Protein AF-A0A9X2N6A0-F1 (afdb_monomer_lite)

Sequence (81 aa):
MTLAELHQLLTAVAAGLADARAHSERATSLLGEARQALVDAQAKADPWLPSQYAQAAEGLDQLLGRLAAAEDLVSGYSSRL

Structure (mmCIF, N/CA/C/O backbone):
data_AF-A0A9X2N6A0-F1
#
_entry.id   AF-A0A9X2N6A0-F1
#
loop_
_atom_site.group_PDB
_atom_site.id
_atom_site.type_symbol
_atom_site.label_atom_id
_atom_site.label_alt_id
_atom_site.label_comp_id
_atom_site.label_asym_id
_atom_site.label_entity_id
_atom_site.label_seq_id
_atom_site.pdbx_PDB_ins_code
_atom_site.Cartn_x
_atom_site.Cartn_y
_atom_site.Cartn_z
_atom_site.occupancy
_atom_site.B_iso_or_equiv
_atom_site.auth_seq_id
_atom_site.auth_comp_id
_atom_site.auth_asym_id
_atom_site.auth_atom_id
_atom_site.pdbx_PDB_model_num
ATOM 1 N N . MET A 1 1 ? 25.606 4.254 -22.413 1.00 66.31 1 MET A N 1
ATOM 2 C CA . MET A 1 1 ? 24.431 3.463 -22.016 1.00 66.31 1 MET A CA 1
ATOM 3 C C . MET A 1 1 ? 23.993 2.648 -23.216 1.00 66.31 1 MET A C 1
ATOM 5 O O . MET A 1 1 ? 23.755 3.230 -24.270 1.00 66.31 1 MET A O 1
ATOM 9 N N . THR A 1 2 ? 23.995 1.328 -23.095 1.00 91.25 2 THR A N 1
ATOM 10 C CA . THR A 1 2 ? 23.615 0.391 -24.160 1.00 91.25 2 THR A CA 1
ATOM 11 C C . THR A 1 2 ? 22.132 0.022 -24.058 1.00 91.25 2 THR A C 1
ATOM 13 O O . THR A 1 2 ? 21.510 0.204 -23.012 1.00 91.25 2 THR A O 1
ATOM 16 N N . LEU A 1 3 ? 21.550 -0.517 -25.136 1.00 87.94 3 LEU A N 1
ATOM 17 C CA . LEU A 1 3 ? 20.162 -1.000 -25.129 1.00 87.94 3 LEU A CA 1
ATOM 18 C C . LEU A 1 3 ? 19.946 -2.103 -24.077 1.00 87.94 3 LEU A C 1
ATOM 20 O O . LEU A 1 3 ? 18.925 -2.118 -23.397 1.00 87.94 3 LEU A O 1
ATOM 24 N N . ALA A 1 4 ? 20.930 -2.990 -23.908 1.00 89.06 4 ALA A N 1
ATOM 25 C CA . ALA A 1 4 ? 20.887 -4.049 -22.904 1.00 89.06 4 ALA A CA 1
ATOM 26 C C . ALA A 1 4 ? 20.886 -3.485 -21.472 1.00 89.06 4 ALA A C 1
ATOM 28 O O . ALA A 1 4 ? 20.099 -3.932 -20.642 1.00 89.06 4 ALA A O 1
ATOM 29 N N . GLU A 1 5 ? 21.712 -2.469 -21.198 1.00 89.75 5 GLU A N 1
ATOM 30 C CA . GLU A 1 5 ? 21.729 -1.774 -19.901 1.00 89.75 5 GLU A CA 1
ATOM 31 C C . GLU A 1 5 ? 20.390 -1.080 -19.614 1.00 89.75 5 GLU A C 1
ATOM 33 O O . GLU A 1 5 ? 19.873 -1.180 -18.503 1.00 89.75 5 GLU A O 1
ATOM 38 N N . LEU A 1 6 ? 19.790 -0.423 -20.613 1.00 90.25 6 LEU A N 1
ATOM 39 C CA . LEU A 1 6 ? 18.472 0.201 -20.465 1.00 90.25 6 LEU A CA 1
ATOM 40 C C . LEU A 1 6 ? 17.388 -0.838 -20.152 1.00 90.25 6 LEU A C 1
ATOM 42 O O . LEU A 1 6 ? 16.571 -0.623 -19.259 1.00 90.25 6 LEU A O 1
ATOM 46 N N . HIS A 1 7 ? 17.402 -1.975 -20.849 1.00 88.69 7 HIS A N 1
ATOM 47 C CA . HIS A 1 7 ? 16.442 -3.051 -20.618 1.00 88.69 7 HIS A CA 1
ATOM 48 C C . HIS A 1 7 ? 16.574 -3.627 -19.202 1.00 88.69 7 HIS A C 1
ATOM 50 O O . HIS A 1 7 ? 15.572 -3.829 -18.523 1.00 88.69 7 HIS A O 1
ATOM 56 N N . GLN A 1 8 ? 17.803 -3.824 -18.713 1.00 91.38 8 GLN A N 1
ATOM 57 C CA . GLN A 1 8 ? 18.029 -4.276 -17.339 1.00 91.38 8 GLN A CA 1
ATOM 58 C C . GLN A 1 8 ? 17.520 -3.276 -16.298 1.00 91.38 8 GLN A C 1
ATOM 60 O O . GLN A 1 8 ? 16.881 -3.684 -15.328 1.00 91.38 8 GLN A O 1
ATOM 65 N N . LEU A 1 9 ? 17.763 -1.978 -16.502 1.00 93.19 9 LEU A N 1
ATOM 66 C CA . LEU A 1 9 ? 17.268 -0.938 -15.600 1.00 93.19 9 LEU A CA 1
ATOM 67 C C . LEU A 1 9 ? 15.736 -0.893 -15.572 1.00 93.19 9 LEU A C 1
ATOM 69 O O . LEU A 1 9 ? 15.156 -0.802 -14.494 1.00 93.19 9 LEU A O 1
ATOM 73 N N . LEU A 1 10 ? 15.072 -1.012 -16.725 1.00 91.88 10 LEU A N 1
ATOM 74 C CA . LEU A 1 10 ? 13.608 -1.044 -16.794 1.00 91.88 10 LEU A CA 1
ATOM 75 C C . LEU A 1 10 ? 13.022 -2.268 -16.093 1.00 91.88 10 LEU A C 1
ATOM 77 O O . LEU A 1 10 ? 12.060 -2.128 -15.343 1.00 91.88 10 LEU A O 1
ATOM 81 N N . THR A 1 11 ? 13.624 -3.443 -16.274 1.00 93.00 11 THR A N 1
ATOM 82 C CA . THR A 1 11 ? 13.215 -4.656 -15.557 1.00 93.00 11 THR A CA 1
ATOM 83 C C . THR A 1 11 ? 13.372 -4.490 -14.046 1.00 93.00 11 THR A C 1
ATOM 85 O O . THR A 1 11 ? 12.475 -4.864 -13.294 1.00 93.00 11 THR A O 1
ATOM 88 N N . ALA A 1 12 ? 14.477 -3.892 -13.590 1.00 94.62 12 ALA A N 1
ATOM 89 C CA . ALA A 1 12 ? 14.697 -3.627 -12.170 1.00 94.62 12 ALA A CA 1
ATOM 90 C C . ALA A 1 12 ? 13.664 -2.641 -11.598 1.00 94.62 12 ALA A C 1
ATOM 92 O O . ALA A 1 12 ? 13.141 -2.861 -10.507 1.00 94.62 12 ALA A O 1
ATOM 93 N N . VAL A 1 13 ? 13.327 -1.583 -12.344 1.00 94.81 13 VAL A N 1
ATOM 94 C CA . VAL A 1 13 ? 12.278 -0.630 -11.952 1.00 94.81 13 VAL A CA 1
ATOM 95 C C . VAL A 1 13 ? 10.912 -1.313 -11.898 1.00 94.81 13 VAL A C 1
ATOM 97 O O . VAL A 1 13 ? 10.192 -1.129 -10.921 1.00 94.81 13 VAL A O 1
ATOM 100 N N . ALA A 1 14 ? 10.562 -2.127 -12.896 1.00 94.31 14 ALA A N 1
ATOM 101 C CA . ALA A 1 14 ? 9.295 -2.852 -12.921 1.00 94.31 14 ALA A CA 1
ATOM 102 C C . ALA A 1 14 ? 9.157 -3.812 -11.725 1.00 94.31 14 ALA A C 1
ATOM 104 O O . ALA A 1 14 ? 8.109 -3.846 -11.085 1.00 94.31 14 ALA A O 1
ATOM 105 N N . ALA A 1 15 ? 10.227 -4.535 -11.378 1.00 95.44 15 ALA A N 1
ATOM 106 C CA . ALA A 1 15 ? 10.254 -5.393 -10.196 1.00 95.44 15 ALA A CA 1
ATOM 107 C C . ALA A 1 15 ? 10.083 -4.586 -8.897 1.00 95.44 15 ALA A C 1
ATOM 109 O O . ALA A 1 15 ? 9.258 -4.934 -8.058 1.00 95.44 15 ALA A O 1
ATOM 110 N N . GLY A 1 16 ? 10.798 -3.464 -8.759 1.00 96.25 16 GLY A N 1
ATOM 111 C CA . GLY A 1 16 ? 10.676 -2.593 -7.588 1.00 96.25 16 GLY A CA 1
ATOM 112 C C . GLY A 1 16 ? 9.283 -1.973 -7.430 1.00 96.25 16 GLY A C 1
ATOM 113 O O . GLY A 1 16 ? 8.806 -1.821 -6.307 1.00 96.25 16 GLY A O 1
ATOM 114 N N . LEU A 1 17 ? 8.609 -1.641 -8.537 1.00 96.31 17 LEU A N 1
ATOM 115 C CA . LEU A 1 17 ? 7.223 -1.163 -8.519 1.00 96.31 17 LEU A CA 1
ATOM 116 C C . LEU A 1 17 ? 6.256 -2.255 -8.051 1.00 96.31 17 LEU A C 1
ATOM 118 O O . LEU A 1 17 ? 5.441 -1.990 -7.168 1.00 96.31 17 LEU A O 1
ATOM 122 N N . ALA A 1 18 ? 6.406 -3.479 -8.565 1.00 95.25 18 ALA A N 1
ATOM 123 C CA . ALA A 1 18 ? 5.591 -4.616 -8.149 1.00 95.25 18 ALA A CA 1
ATOM 124 C C . ALA A 1 18 ? 5.765 -4.934 -6.651 1.00 95.25 18 ALA A C 1
ATOM 126 O O . ALA A 1 18 ? 4.777 -5.131 -5.941 1.00 95.25 18 ALA A O 1
ATOM 127 N N . ASP A 1 19 ? 7.001 -4.909 -6.143 1.00 97.44 19 ASP A N 1
ATOM 128 C CA . ASP A 1 19 ? 7.284 -5.097 -4.715 1.00 97.44 19 ASP A CA 1
ATOM 129 C C . ASP A 1 19 ? 6.670 -3.974 -3.866 1.00 97.44 19 ASP A C 1
ATOM 131 O O . ASP A 1 19 ? 6.016 -4.230 -2.850 1.00 97.44 19 ASP A O 1
ATOM 135 N N . ALA A 1 20 ? 6.827 -2.715 -4.287 1.00 96.06 20 ALA A N 1
ATOM 136 C CA . ALA A 1 20 ? 6.245 -1.570 -3.591 1.00 96.06 20 ALA A CA 1
ATOM 137 C C . ALA A 1 20 ? 4.713 -1.647 -3.543 1.00 96.06 20 ALA A C 1
ATOM 139 O O . ALA A 1 20 ? 4.105 -1.330 -2.513 1.00 96.06 20 ALA A O 1
ATOM 140 N N . ARG A 1 21 ? 4.085 -2.108 -4.629 1.00 9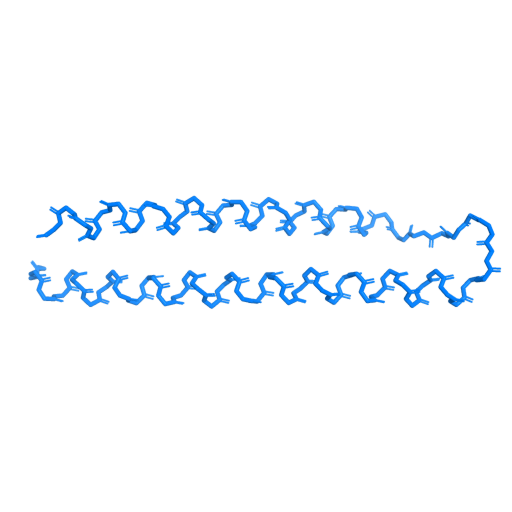6.50 21 ARG A N 1
ATOM 141 C CA . ARG A 1 21 ? 2.647 -2.353 -4.696 1.00 96.50 21 ARG A CA 1
ATOM 142 C C . ARG A 1 21 ? 2.229 -3.444 -3.720 1.00 96.50 21 ARG A C 1
ATOM 144 O O . ARG A 1 21 ? 1.351 -3.197 -2.898 1.00 96.50 21 ARG A O 1
ATOM 151 N N . ALA A 1 22 ? 2.897 -4.596 -3.738 1.00 97.12 22 ALA A N 1
ATOM 152 C CA . ALA A 1 22 ? 2.601 -5.702 -2.831 1.00 97.12 22 ALA A CA 1
ATOM 153 C C . ALA A 1 22 ? 2.722 -5.287 -1.353 1.00 97.12 22 ALA A C 1
ATOM 155 O O . ALA A 1 22 ? 1.857 -5.601 -0.531 1.00 97.12 22 ALA A O 1
ATOM 156 N N . HIS A 1 23 ? 3.759 -4.520 -1.004 1.00 97.44 23 HIS A N 1
ATOM 157 C CA . HIS A 1 23 ? 3.918 -3.978 0.345 1.00 97.44 23 HIS A CA 1
ATOM 158 C C . HIS A 1 23 ? 2.822 -2.977 0.719 1.00 97.44 23 HIS A C 1
ATOM 160 O O . HIS A 1 23 ? 2.335 -3.008 1.851 1.00 97.44 23 HIS A O 1
ATOM 166 N N . SER A 1 24 ? 2.406 -2.122 -0.216 1.00 95.94 24 SER A N 1
ATOM 167 C CA . SER A 1 24 ? 1.343 -1.137 0.009 1.00 95.94 24 SER A CA 1
ATOM 168 C C . SER A 1 24 ? -0.023 -1.811 0.177 1.00 95.94 24 SER A C 1
ATOM 170 O O . SER A 1 24 ? -0.758 -1.486 1.105 1.00 95.94 24 SER A O 1
ATOM 172 N N . GLU A 1 25 ? -0.337 -2.821 -0.638 1.00 96.81 25 GLU A N 1
ATOM 173 C CA . GLU A 1 25 ? -1.546 -3.643 -0.493 1.00 96.81 25 GLU A CA 1
ATOM 174 C C . GLU A 1 25 ? -1.547 -4.392 0.849 1.00 96.81 25 GLU A C 1
ATOM 176 O O . GLU A 1 25 ? -2.557 -4.416 1.563 1.00 96.81 25 GLU A O 1
ATOM 181 N N . ARG A 1 26 ? -0.393 -4.938 1.261 1.00 97.75 26 ARG A N 1
ATOM 182 C CA . ARG A 1 26 ? -0.259 -5.576 2.576 1.00 97.75 26 ARG A CA 1
ATOM 183 C C . ARG A 1 26 ? -0.447 -4.580 3.719 1.00 97.75 26 ARG A C 1
ATOM 185 O O . ARG A 1 26 ? -1.090 -4.927 4.708 1.00 97.75 26 ARG A O 1
ATOM 192 N N . ALA A 1 27 ? 0.070 -3.360 3.594 1.00 97.31 27 ALA A N 1
ATOM 193 C CA . ALA A 1 27 ? -0.138 -2.303 4.579 1.00 97.31 27 ALA A CA 1
ATOM 194 C C . ALA A 1 27 ? -1.624 -1.923 4.699 1.00 97.31 27 ALA A C 1
ATOM 196 O O . ALA A 1 27 ? -2.120 -1.785 5.816 1.00 97.31 27 ALA A O 1
ATOM 197 N N . THR A 1 28 ? -2.358 -1.855 3.583 1.00 97.00 28 THR A N 1
ATOM 198 C CA . THR A 1 28 ? -3.814 -1.632 3.583 1.00 97.00 28 THR A CA 1
A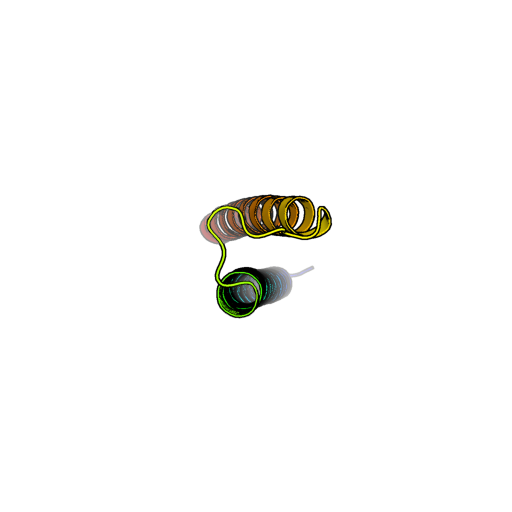TOM 199 C C . THR A 1 28 ? -4.558 -2.750 4.313 1.00 97.00 28 THR A C 1
ATOM 201 O O . THR A 1 28 ? -5.422 -2.469 5.145 1.00 97.00 28 THR A O 1
ATOM 204 N N . SER A 1 29 ? -4.187 -4.014 4.072 1.00 97.19 29 SER A N 1
ATOM 205 C CA . SER A 1 29 ? -4.742 -5.166 4.803 1.00 97.19 29 SER A CA 1
ATOM 206 C C . SER A 1 29 ? -4.514 -5.033 6.307 1.00 97.19 29 SER A C 1
ATOM 208 O O . SER A 1 29 ? -5.463 -5.109 7.083 1.00 97.19 29 SER A O 1
ATOM 210 N N . LEU A 1 30 ? -3.271 -4.771 6.723 1.00 97.50 30 LEU A N 1
ATOM 211 C CA . LEU A 1 30 ? -2.910 -4.630 8.136 1.00 97.50 30 LEU A CA 1
ATOM 212 C C . LEU A 1 30 ? -3.636 -3.459 8.806 1.00 97.50 30 LEU A C 1
ATOM 214 O O . LEU A 1 30 ? -4.053 -3.564 9.958 1.00 97.50 30 LEU A O 1
ATOM 218 N N . LEU A 1 31 ? -3.823 -2.350 8.088 1.00 96.06 31 LEU A N 1
ATOM 219 C CA . LEU A 1 31 ? -4.583 -1.208 8.582 1.00 96.06 31 LEU A CA 1
ATOM 220 C C . LEU A 1 31 ? -6.064 -1.576 8.781 1.00 96.06 31 LEU A C 1
ATOM 222 O O . LEU A 1 31 ? -6.659 -1.225 9.801 1.00 96.06 31 LEU A O 1
ATOM 226 N N . GLY A 1 32 ? -6.658 -2.328 7.852 1.00 95.12 32 GLY A N 1
ATOM 227 C CA . GLY A 1 32 ? -8.010 -2.876 7.991 1.00 95.12 32 GLY A CA 1
ATOM 228 C C . GLY A 1 32 ? -8.149 -3.832 9.182 1.00 95.12 32 GLY A C 1
ATOM 229 O O . GLY A 1 32 ? -9.067 -3.676 9.988 1.00 95.12 32 GLY A O 1
ATOM 230 N N . GLU A 1 33 ? -7.204 -4.762 9.336 1.00 96.06 33 GLU A N 1
ATOM 231 C CA . GLU A 1 33 ? -7.126 -5.695 10.470 1.00 96.06 33 GLU A CA 1
ATOM 232 C C . GLU A 1 33 ? -7.029 -4.937 11.809 1.00 96.06 33 GLU A C 1
ATOM 234 O O . GLU A 1 33 ? -7.759 -5.238 12.755 1.00 96.06 33 GLU A O 1
ATOM 239 N N . ALA A 1 34 ? -6.198 -3.891 11.877 1.00 92.88 34 ALA A N 1
ATOM 240 C CA . ALA A 1 34 ? -6.055 -3.054 13.067 1.00 92.88 34 ALA A CA 1
ATOM 241 C C . ALA A 1 34 ? -7.345 -2.293 13.411 1.00 92.88 34 ALA A C 1
ATOM 243 O O . ALA A 1 34 ? -7.733 -2.229 14.579 1.00 92.88 34 ALA A O 1
ATOM 244 N N . ARG A 1 35 ? -8.047 -1.745 12.406 1.00 93.56 35 ARG A N 1
ATOM 245 C CA . ARG A 1 35 ? -9.366 -1.123 12.611 1.00 93.56 35 ARG A CA 1
ATOM 246 C C . ARG A 1 35 ? -10.349 -2.115 13.203 1.00 93.56 35 ARG A C 1
ATOM 248 O O . ARG A 1 35 ? -11.037 -1.775 14.160 1.00 93.56 35 ARG A O 1
ATOM 255 N N . GLN A 1 36 ? -10.414 -3.311 12.629 1.00 93.12 36 GLN A N 1
ATOM 256 C CA . GLN A 1 36 ? -11.340 -4.341 13.072 1.00 93.12 36 GLN A CA 1
ATOM 257 C C . GLN A 1 36 ? -11.069 -4.726 14.529 1.00 93.12 36 GLN A C 1
ATOM 259 O O . GLN A 1 36 ? -11.982 -4.682 15.346 1.00 93.12 36 GLN A O 1
ATOM 264 N N . ALA A 1 37 ? -9.805 -4.960 14.890 1.00 93.25 37 ALA A N 1
ATOM 265 C CA . ALA A 1 37 ? -9.418 -5.257 16.267 1.00 93.25 37 ALA A CA 1
ATOM 266 C C . ALA A 1 37 ? -9.813 -4.140 17.255 1.00 93.25 37 ALA A C 1
ATOM 268 O O . ALA A 1 37 ? -10.287 -4.423 18.354 1.00 93.25 37 ALA A O 1
ATOM 269 N N . LEU A 1 38 ? -9.658 -2.868 16.866 1.00 91.62 38 LEU A N 1
ATOM 270 C CA . LEU A 1 38 ? -10.054 -1.724 17.696 1.00 91.62 38 LEU A CA 1
ATOM 271 C C . LEU A 1 38 ? -11.572 -1.600 17.853 1.00 91.62 38 LEU A C 1
ATOM 273 O O . LEU A 1 38 ? -12.046 -1.235 18.930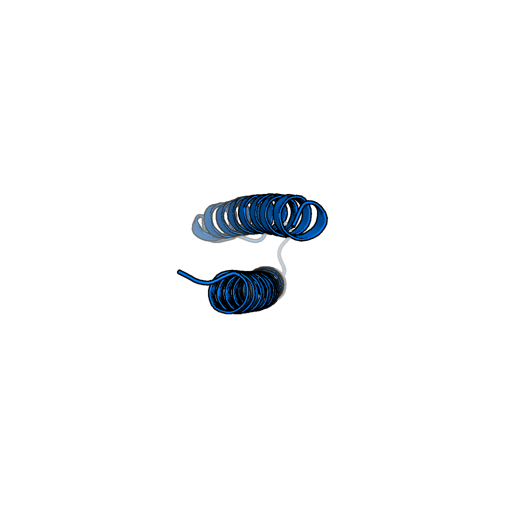 1.00 91.62 38 LEU A O 1
ATOM 277 N N . VAL A 1 39 ? -12.330 -1.861 16.790 1.00 93.25 39 VAL A N 1
ATOM 278 C CA . VAL A 1 39 ? -13.798 -1.838 16.810 1.00 93.25 39 VAL A CA 1
ATOM 279 C C . VAL A 1 39 ? -14.329 -2.967 17.690 1.00 93.25 39 VAL A C 1
ATOM 281 O O . VAL A 1 39 ? -15.129 -2.715 18.594 1.00 93.25 39 VAL A O 1
ATOM 284 N N . ASP A 1 40 ? -13.827 -4.181 17.478 1.00 93.31 40 ASP A N 1
ATOM 285 C CA . ASP A 1 40 ? -14.262 -5.384 18.187 1.00 93.31 40 ASP A CA 1
ATOM 286 C C . ASP A 1 40 ? -13.947 -5.297 19.685 1.00 93.31 40 ASP A C 1
ATOM 288 O O . ASP A 1 40 ? -14.793 -5.628 20.514 1.00 93.31 40 ASP A O 1
ATOM 292 N N . ALA A 1 41 ? -12.777 -4.760 20.051 1.00 89.94 41 ALA A N 1
ATOM 293 C CA . ALA A 1 41 ? -12.401 -4.549 21.449 1.00 89.94 41 ALA A CA 1
ATOM 294 C C . ALA A 1 41 ? -13.312 -3.548 22.179 1.00 89.94 41 ALA A C 1
ATOM 296 O O . ALA A 1 41 ? -13.470 -3.626 23.397 1.00 89.94 41 ALA A O 1
ATOM 297 N N . GLN A 1 42 ? -13.900 -2.592 21.456 1.00 93.00 42 GLN A N 1
ATOM 298 C CA . GLN A 1 42 ? -14.774 -1.583 22.050 1.00 93.00 42 GLN A CA 1
ATOM 299 C C . GLN A 1 42 ? -16.229 -2.047 22.179 1.00 93.00 42 GLN A C 1
ATOM 301 O O . GLN A 1 42 ? -16.930 -1.525 23.044 1.00 93.00 42 GLN A O 1
ATOM 306 N N . ALA A 1 43 ? -16.681 -2.983 21.334 1.00 88.00 43 ALA A N 1
ATOM 307 C CA . ALA A 1 43 ? -18.011 -3.604 21.378 1.00 88.00 43 ALA A CA 1
ATOM 308 C C . ALA A 1 43 ? -19.185 -2.616 21.589 1.00 88.00 43 ALA A C 1
ATOM 310 O O . ALA A 1 43 ? -20.156 -2.917 22.287 1.00 88.00 43 ALA A O 1
ATOM 311 N N . LYS A 1 44 ? -19.102 -1.414 20.999 1.00 88.19 44 LYS A N 1
ATOM 312 C CA . LYS A 1 44 ? -20.095 -0.334 21.144 1.00 88.19 44 LYS A CA 1
ATOM 313 C C . LYS A 1 44 ? -20.582 0.175 19.790 1.00 88.19 44 LYS A C 1
ATOM 315 O O . LYS A 1 44 ? -19.898 0.021 18.785 1.00 88.19 44 LYS A O 1
ATOM 320 N N . ALA A 1 45 ? -21.751 0.818 19.794 1.00 74.81 45 ALA A N 1
ATOM 321 C CA . ALA A 1 45 ? -22.429 1.286 18.583 1.00 74.81 45 ALA A CA 1
ATOM 322 C C . ALA A 1 45 ? -21.642 2.347 17.787 1.00 74.81 45 ALA A C 1
ATOM 324 O O . ALA A 1 45 ? -21.761 2.383 16.568 1.00 74.81 45 ALA A O 1
ATOM 325 N N . ASP A 1 46 ? -20.830 3.170 18.461 1.00 83.69 46 ASP A N 1
ATOM 326 C CA . ASP A 1 46 ? -19.944 4.159 17.829 1.00 83.69 46 ASP A CA 1
ATOM 327 C C . ASP A 1 46 ? -18.493 3.969 18.318 1.00 83.69 46 ASP A C 1
ATOM 329 O O . ASP A 1 46 ? -18.084 4.545 19.339 1.00 83.69 46 ASP A O 1
ATOM 333 N N . PRO A 1 47 ? -17.729 3.057 17.683 1.00 86.69 47 PRO A N 1
ATOM 334 C CA . PRO A 1 47 ? -16.344 2.775 18.031 1.00 86.69 47 PRO A CA 1
ATOM 335 C C . PRO A 1 47 ? -15.456 3.980 17.733 1.00 86.69 47 PRO A C 1
ATOM 337 O O . PRO A 1 47 ? -15.454 4.518 16.629 1.00 86.69 47 PRO A O 1
ATOM 340 N N . TRP A 1 48 ? -14.634 4.368 18.702 1.00 91.06 48 TRP A N 1
ATOM 341 C CA . TRP A 1 48 ? -13.636 5.400 18.467 1.00 91.06 48 TRP A CA 1
ATOM 342 C C . TRP A 1 48 ? -12.513 4.847 17.584 1.00 91.06 48 TRP A C 1
ATOM 344 O O . TRP A 1 48 ? -12.045 3.727 17.799 1.00 91.06 48 TRP A O 1
ATOM 354 N N . LEU A 1 49 ? -12.044 5.651 16.632 1.00 90.12 49 LEU A N 1
ATOM 355 C CA . LEU A 1 49 ? -10.848 5.366 15.847 1.00 90.12 49 LEU A CA 1
ATOM 356 C C . LEU A 1 49 ? -9.836 6.510 15.999 1.00 90.12 49 LEU A C 1
ATOM 358 O O . LEU A 1 49 ? -10.241 7.675 16.055 1.00 90.12 49 LEU A O 1
ATOM 362 N N . PRO A 1 50 ? -8.525 6.208 16.031 1.00 91.88 50 PRO A N 1
ATOM 363 C CA . PRO A 1 50 ? -7.493 7.235 16.008 1.00 91.88 50 PRO A CA 1
ATOM 364 C C . PRO A 1 50 ? -7.618 8.112 14.759 1.00 91.88 50 PRO A C 1
ATOM 366 O O . PRO A 1 50 ? -7.845 7.604 13.661 1.00 91.88 50 PRO A O 1
ATOM 369 N N . SER A 1 51 ? -7.399 9.421 14.887 1.00 89.69 51 SER A N 1
ATOM 370 C CA . SER A 1 51 ? -7.445 10.347 13.742 1.00 89.69 51 SER A CA 1
ATOM 371 C C . SER A 1 51 ? -6.392 10.026 12.677 1.00 89.69 51 SER A C 1
ATOM 373 O O . SER A 1 51 ? -6.604 10.278 11.492 1.00 89.69 51 SER A O 1
ATOM 375 N N . GLN A 1 52 ? -5.282 9.406 13.087 1.00 92.25 52 GLN A N 1
ATOM 376 C CA . GLN A 1 52 ? -4.227 8.944 12.189 1.00 92.25 52 GLN A CA 1
ATOM 377 C C . GLN A 1 52 ? -4.707 7.818 11.266 1.00 92.25 52 GLN A C 1
ATOM 379 O O . GLN A 1 52 ? -4.119 7.625 10.210 1.00 92.25 52 GLN A O 1
ATOM 384 N N . TYR A 1 53 ? -5.778 7.099 11.624 1.00 93.44 53 TYR A N 1
ATOM 385 C CA . TYR A 1 53 ? -6.324 6.027 10.796 1.00 93.44 53 TYR A CA 1
ATOM 386 C C . TYR A 1 53 ? -6.771 6.542 9.426 1.00 93.44 53 TYR A C 1
ATOM 388 O O . TYR A 1 53 ? -6.374 5.995 8.401 1.00 93.44 53 TYR A O 1
ATOM 396 N N . ALA A 1 54 ? -7.561 7.619 9.414 1.00 91.69 54 ALA A N 1
ATOM 397 C CA . ALA A 1 54 ? -8.055 8.217 8.178 1.00 91.69 54 ALA A CA 1
ATOM 398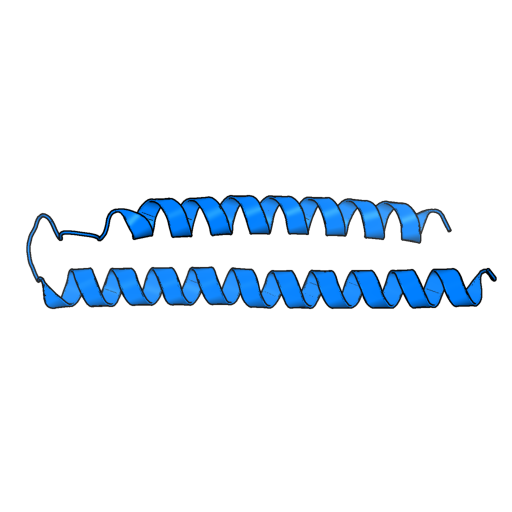 C C . ALA A 1 54 ? -6.895 8.718 7.305 1.00 91.69 54 ALA A C 1
ATOM 400 O O . ALA A 1 54 ? -6.866 8.451 6.109 1.00 91.69 54 ALA A O 1
ATOM 401 N N . GLN A 1 55 ? -5.897 9.353 7.927 1.00 94.44 55 GLN A N 1
ATOM 402 C CA . GLN A 1 55 ? -4.703 9.851 7.237 1.00 94.44 55 GLN A CA 1
ATOM 403 C C . GLN A 1 55 ? -3.860 8.712 6.648 1.00 94.44 55 GLN A C 1
ATOM 405 O O . GLN A 1 55 ? -3.373 8.819 5.528 1.00 94.44 55 GLN A O 1
ATOM 410 N N . ALA A 1 56 ? -3.697 7.610 7.385 1.00 94.81 56 ALA A N 1
ATOM 411 C CA . ALA A 1 56 ? -2.963 6.441 6.913 1.00 94.81 56 ALA A CA 1
ATOM 412 C C . ALA A 1 56 ? -3.692 5.738 5.759 1.00 94.81 56 ALA A C 1
ATOM 414 O O . ALA A 1 56 ? -3.051 5.344 4.789 1.00 94.81 56 ALA A O 1
ATOM 415 N N . ALA A 1 57 ? -5.021 5.614 5.843 1.00 94.56 57 ALA A N 1
ATOM 416 C CA . ALA A 1 57 ? -5.833 5.014 4.789 1.00 94.56 57 ALA A CA 1
ATOM 417 C C . ALA A 1 57 ? -5.772 5.842 3.499 1.00 94.56 57 ALA A C 1
ATOM 419 O O . ALA A 1 57 ? -5.505 5.298 2.431 1.00 94.56 57 ALA A O 1
ATOM 420 N N . GLU A 1 58 ? -5.941 7.160 3.609 1.00 95.69 58 GLU A N 1
ATOM 421 C CA . GLU A 1 58 ? -5.836 8.075 2.473 1.00 95.69 58 GLU A CA 1
ATOM 422 C C . GLU A 1 58 ? -4.419 8.082 1.877 1.00 95.69 58 GLU A C 1
ATOM 424 O O . GLU A 1 58 ? -4.250 8.024 0.661 1.00 95.69 58 GLU A O 1
ATOM 429 N N . GLY A 1 59 ? -3.384 8.085 2.721 1.00 96.69 59 GLY A N 1
ATOM 430 C CA . GLY A 1 59 ? -1.994 8.032 2.270 1.00 96.69 59 GLY A CA 1
ATOM 431 C C . GLY A 1 59 ? -1.657 6.749 1.502 1.00 96.69 59 GLY A C 1
ATOM 432 O O . GLY A 1 59 ? -0.940 6.810 0.502 1.00 96.69 59 GLY A O 1
ATOM 433 N N . LEU A 1 60 ? -2.188 5.599 1.932 1.00 96.56 60 LEU A N 1
ATOM 434 C CA . LEU A 1 60 ? -2.016 4.323 1.231 1.00 96.56 60 LEU A CA 1
ATOM 435 C C . LEU A 1 60 ? -2.761 4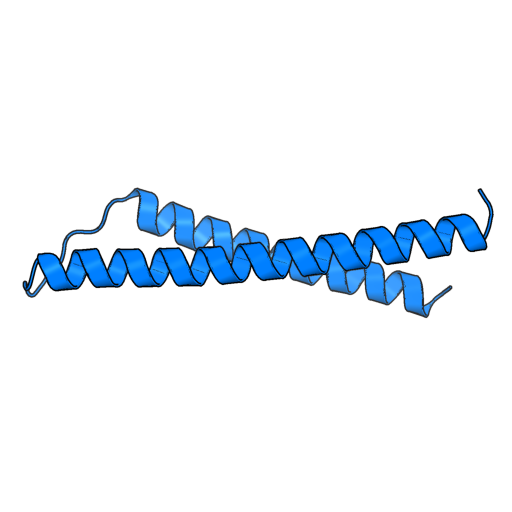.292 -0.106 1.00 96.56 60 LEU A C 1
ATOM 437 O O . LEU A 1 60 ? -2.204 3.809 -1.089 1.00 96.56 60 LEU A O 1
ATOM 441 N N . ASP A 1 61 ? -3.972 4.846 -0.165 1.00 96.88 61 ASP A N 1
ATOM 442 C CA . ASP A 1 61 ? -4.742 4.949 -1.409 1.00 96.88 61 ASP A CA 1
ATOM 443 C C . ASP A 1 61 ? -4.022 5.828 -2.445 1.00 96.88 61 ASP A C 1
ATOM 445 O O . ASP A 1 61 ? -3.778 5.413 -3.581 1.00 96.88 61 ASP A O 1
ATOM 449 N N . GLN A 1 62 ? -3.546 7.005 -2.022 1.00 97.62 62 GLN A N 1
ATOM 450 C CA . GLN A 1 62 ? -2.746 7.890 -2.873 1.00 97.62 62 GLN A CA 1
ATOM 451 C C . GLN A 1 62 ? -1.442 7.226 -3.337 1.00 97.62 62 GLN A C 1
ATOM 453 O O . GLN A 1 62 ? -1.028 7.400 -4.487 1.00 97.62 62 GLN A O 1
ATOM 458 N N . LEU A 1 63 ? -0.774 6.468 -2.460 1.00 96.94 63 LEU A N 1
ATOM 459 C CA . LEU A 1 63 ? 0.444 5.737 -2.806 1.00 96.94 63 LEU A CA 1
ATOM 460 C C . LEU A 1 63 ? 0.168 4.659 -3.859 1.00 96.94 63 LEU A C 1
ATOM 462 O O . LEU A 1 63 ? 0.884 4.603 -4.857 1.00 96.94 63 LEU A O 1
ATOM 466 N N . LEU A 1 64 ? -0.878 3.852 -3.677 1.00 97.12 64 LEU A N 1
ATOM 467 C CA . LEU A 1 64 ? -1.277 2.819 -4.634 1.00 97.12 64 LEU A CA 1
ATOM 468 C C . LEU A 1 64 ? -1.638 3.420 -5.996 1.00 97.12 64 LEU A C 1
ATOM 470 O O . LEU A 1 64 ? -1.188 2.911 -7.022 1.00 97.12 64 LEU A O 1
ATOM 474 N N . GLY A 1 65 ? -2.360 4.544 -6.019 1.00 97.44 65 GLY A N 1
ATOM 475 C CA . GLY A 1 65 ? -2.662 5.262 -7.259 1.00 97.44 65 GLY A CA 1
ATOM 476 C C . GLY A 1 65 ? -1.403 5.742 -7.991 1.00 97.44 65 GLY A C 1
ATOM 477 O O . GLY A 1 65 ? -1.289 5.603 -9.209 1.00 97.44 65 GLY A O 1
ATOM 478 N N . ARG A 1 66 ? -0.411 6.258 -7.254 1.00 97.31 66 ARG A N 1
ATOM 479 C CA . ARG A 1 66 ? 0.879 6.681 -7.827 1.00 97.31 66 ARG A CA 1
ATOM 480 C C . ARG A 1 66 ? 1.706 5.506 -8.344 1.00 97.31 66 ARG A C 1
ATOM 482 O O . ARG A 1 66 ? 2.362 5.654 -9.373 1.00 97.31 66 ARG A O 1
ATOM 489 N N . LEU A 1 67 ? 1.687 4.371 -7.647 1.00 97.12 67 LEU A N 1
ATOM 490 C CA . LEU A 1 67 ? 2.368 3.151 -8.082 1.00 97.12 67 LEU A CA 1
ATOM 491 C C . LEU A 1 67 ? 1.741 2.600 -9.365 1.00 97.12 67 LEU A C 1
ATOM 493 O O . LEU A 1 67 ? 2.476 2.341 -10.311 1.00 97.12 67 LEU A O 1
ATOM 497 N N . ALA A 1 68 ? 0.410 2.536 -9.446 1.00 96.06 68 ALA A N 1
ATOM 498 C CA . ALA A 1 68 ? -0.291 2.111 -10.657 1.00 96.06 68 ALA A CA 1
ATOM 499 C C . ALA A 1 68 ? 0.046 3.011 -11.860 1.00 96.06 68 ALA A C 1
ATOM 501 O O . ALA A 1 68 ? 0.405 2.523 -12.928 1.00 96.06 68 ALA A O 1
ATOM 502 N N . ALA A 1 69 ? 0.041 4.335 -11.671 1.00 96.81 69 ALA A N 1
ATOM 503 C CA . ALA A 1 69 ? 0.436 5.264 -12.729 1.00 96.81 69 ALA A CA 1
ATOM 504 C C . ALA A 1 69 ? 1.904 5.078 -13.166 1.00 96.81 69 ALA A C 1
ATOM 506 O O . ALA A 1 69 ? 2.229 5.219 -14.344 1.00 96.81 69 ALA A O 1
ATOM 507 N N . ALA A 1 70 ? 2.808 4.764 -12.232 1.00 95.25 70 ALA A N 1
ATOM 508 C CA . ALA A 1 70 ? 4.204 4.483 -12.553 1.00 95.25 70 ALA A CA 1
ATOM 509 C C . ALA A 1 70 ? 4.365 3.160 -13.323 1.00 95.25 70 ALA A C 1
ATOM 511 O 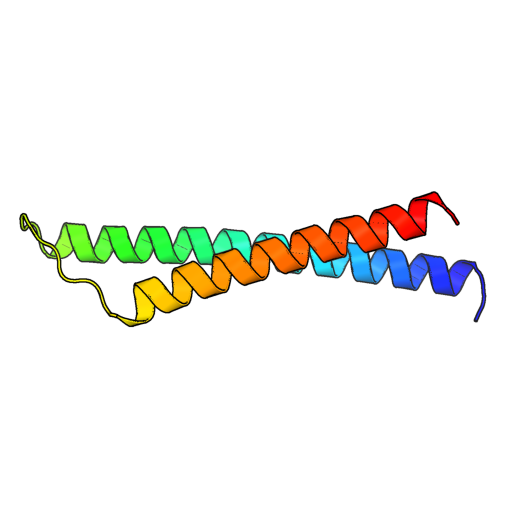O . ALA A 1 70 ? 5.136 3.115 -14.282 1.00 95.25 70 ALA A O 1
ATOM 512 N N . GLU A 1 71 ? 3.622 2.115 -12.947 1.00 94.25 71 GLU A N 1
ATOM 513 C CA . GLU A 1 71 ? 3.564 0.835 -13.666 1.00 94.25 71 GLU A CA 1
ATOM 514 C C . GLU A 1 71 ? 3.112 1.043 -15.120 1.00 94.25 71 GLU A C 1
ATOM 516 O O . GLU A 1 71 ? 3.781 0.571 -16.045 1.00 94.25 71 GLU A O 1
ATOM 521 N N . ASP A 1 72 ? 2.053 1.831 -15.333 1.00 94.50 72 ASP A N 1
ATOM 522 C CA . ASP A 1 72 ? 1.544 2.171 -16.666 1.00 94.50 72 ASP A CA 1
ATOM 523 C C . ASP A 1 72 ? 2.590 2.908 -17.515 1.00 94.50 72 ASP A C 1
ATOM 525 O O . ASP A 1 72 ? 2.766 2.610 -18.700 1.00 94.50 72 ASP A O 1
ATOM 529 N N . LEU A 1 73 ? 3.327 3.854 -16.921 1.00 94.62 73 LEU A N 1
ATOM 530 C CA . LEU A 1 73 ? 4.388 4.588 -17.617 1.00 94.62 73 LEU A CA 1
ATOM 531 C C . LEU A 1 73 ? 5.551 3.674 -18.019 1.00 94.62 73 LEU A C 1
ATOM 533 O O . LEU A 1 73 ? 6.034 3.762 -19.150 1.00 94.62 73 LEU A O 1
ATOM 537 N N . VAL A 1 74 ? 5.997 2.795 -17.117 1.00 92.94 74 VAL A N 1
ATOM 538 C CA . VAL A 1 74 ? 7.099 1.860 -17.394 1.00 92.94 74 VAL A CA 1
ATOM 539 C C . VAL A 1 74 ? 6.692 0.843 -18.456 1.00 92.94 74 VAL A C 1
ATOM 541 O O . VAL A 1 74 ? 7.449 0.623 -19.401 1.00 92.94 74 VAL A O 1
ATOM 544 N N . SER A 1 75 ? 5.484 0.286 -18.364 1.00 90.44 75 SER A N 1
ATOM 545 C CA . SER A 1 75 ? 4.938 -0.635 -19.368 1.00 90.44 75 SER A CA 1
ATOM 546 C C . SER A 1 75 ? 4.759 0.046 -20.733 1.00 90.44 75 SER A C 1
ATOM 548 O O . SER A 1 75 ? 5.163 -0.472 -21.780 1.00 90.44 75 SER A O 1
ATOM 550 N N . GLY A 1 76 ? 4.232 1.273 -20.734 1.00 91.31 76 GLY A N 1
ATOM 551 C CA . GLY A 1 76 ? 4.075 2.084 -21.937 1.00 91.31 76 GLY A CA 1
ATOM 552 C C . GLY A 1 76 ? 5.406 2.425 -22.606 1.00 91.31 76 GLY A C 1
ATOM 553 O O . GLY A 1 76 ? 5.477 2.480 -23.833 1.00 91.31 76 GLY A O 1
ATOM 554 N N . TYR A 1 77 ? 6.471 2.622 -21.829 1.00 89.31 77 TYR A N 1
ATOM 555 C CA . TYR A 1 77 ? 7.810 2.831 -22.371 1.00 89.31 77 TYR A CA 1
ATOM 556 C C . TYR A 1 77 ? 8.434 1.528 -22.889 1.00 89.31 77 TYR A C 1
ATOM 558 O O . TYR A 1 77 ? 8.968 1.515 -23.996 1.00 89.31 77 TYR A O 1
ATOM 566 N N . SER A 1 78 ? 8.321 0.421 -22.145 1.00 87.19 78 SER A N 1
ATOM 567 C CA . SER A 1 78 ? 8.903 -0.869 -22.544 1.00 87.19 78 SER A CA 1
ATOM 568 C C . SER A 1 78 ? 8.273 -1.436 -23.816 1.00 87.19 78 SER A C 1
ATOM 570 O O . SER A 1 78 ? 8.954 -2.107 -24.578 1.00 87.19 78 SER A O 1
ATOM 572 N N . SER A 1 79 ? 6.987 -1.171 -24.059 1.00 89.00 79 SER A N 1
ATOM 573 C CA . SER A 1 79 ? 6.277 -1.629 -25.263 1.00 89.00 79 SER A CA 1
ATOM 574 C C . SER A 1 79 ? 6.675 -0.892 -26.548 1.00 89.00 79 SER A C 1
ATOM 576 O O . SER A 1 79 ? 6.321 -1.334 -27.639 1.00 89.00 79 SER A O 1
ATOM 578 N N . ARG A 1 80 ? 7.377 0.243 -26.428 1.00 88.06 80 ARG A N 1
ATOM 579 C CA . ARG A 1 80 ? 7.815 1.093 -27.551 1.00 88.06 80 ARG A CA 1
ATOM 580 C C . ARG A 1 80 ? 9.311 0.978 -27.852 1.00 88.06 80 ARG A C 1
ATOM 582 O O . ARG A 1 80 ? 9.768 1.606 -28.807 1.00 88.06 80 ARG A O 1
ATOM 589 N N . LEU A 1 81 ? 10.048 0.250 -27.015 1.00 83.38 81 LEU A N 1
ATOM 590 C CA . LEU A 1 81 ? 11.453 -0.113 -27.213 1.00 83.38 81 LEU A CA 1
ATOM 591 C C . LEU A 1 81 ? 11.564 -1.355 -28.097 1.00 83.38 81 LEU A C 1
ATOM 593 O O . LEU A 1 81 ? 12.519 -1.382 -28.903 1.00 83.38 81 LEU A O 1
#

Secondary structure (DSSP, 8-state):
--HHHHHHHHHHHHHHHHHHHHHHHHHHHHHHHHHHHHHHHH-SSS----HHHHHHHHHHHHHHHHHHHHHHHHHHHHTT-

Organism: NCBI:txid2945988

Radius of gyration: 18.59 Å; chains: 1; bounding box: 47×16×50 Å

Foldseek 3Di:
DDPVVVVVVLVVVLVVLVVQLVVLVVQLVVLVVVVVVQCVVVVDPDGDDDPVSVVSNVVSVVSNVVSVVVNVVSVVVVVVD

pLDDT: mean 92.87, std 4.96, range [66.31, 97.75]